Protein AF-A0A917PDH3-F1 (afdb_monomer_lite)

pLDDT: mean 89.94, std 10.18, range [39.38, 97.94]

Sequence (158 aa):
MRSSTDRVAELFGTDEVRSLLATNLAGYESYAFSELARAARDRLANTPAHNVGILARELRRAGLAIHHARDTCQHAGGDAAQLVTFTRTGCDWWASTVDHDGPGLVQAHLIDPCEQLLHVGNTDERDDGYAALRGLATRLGSHSGFTSRWTLHIDDGA

Structure (mmCIF, N/CA/C/O backbone):
data_AF-A0A917PDH3-F1
#
_entry.id   AF-A0A917PDH3-F1
#
loop_
_atom_site.group_PDB
_atom_site.id
_atom_site.type_symbol
_atom_site.label_atom_id
_atom_site.label_alt_id
_atom_site.label_comp_id
_atom_site.label_asym_id
_atom_site.label_entity_id
_atom_site.label_seq_id
_atom_site.pdbx_PDB_ins_code
_atom_site.Cartn_x
_atom_site.Cartn_y
_atom_site.Cartn_z
_atom_site.occupancy
_atom_site.B_iso_or_equiv
_atom_site.auth_seq_id
_atom_site.auth_comp_id
_atom_site.auth_asym_id
_atom_site.auth_atom_id
_atom_site.pdbx_PDB_model_num
ATOM 1 N N . MET A 1 1 ? -19.574 -9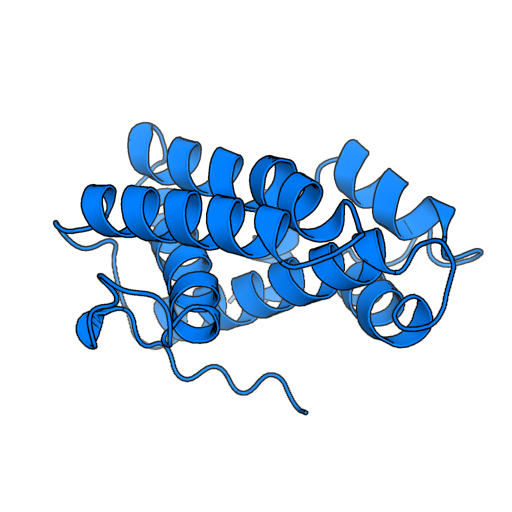.203 -6.782 1.00 41.16 1 MET A N 1
ATOM 2 C CA . MET A 1 1 ? -18.383 -8.715 -6.057 1.00 41.16 1 MET A CA 1
ATOM 3 C C . MET A 1 1 ? -17.351 -8.316 -7.094 1.00 41.16 1 MET A C 1
ATOM 5 O O . MET A 1 1 ? -17.027 -9.155 -7.923 1.00 41.16 1 MET A O 1
ATOM 9 N N . ARG A 1 2 ? -16.910 -7.050 -7.122 1.00 47.34 2 ARG A N 1
ATOM 10 C CA . ARG A 1 2 ? -15.719 -6.665 -7.902 1.00 47.34 2 ARG A CA 1
ATOM 11 C C . ARG A 1 2 ? -14.513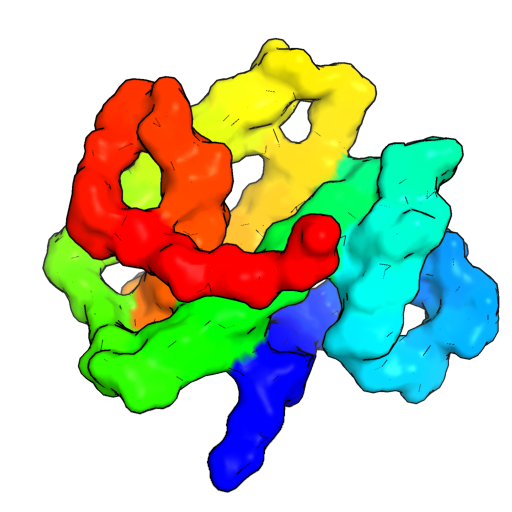 -7.372 -7.291 1.00 47.34 2 ARG A C 1
ATOM 13 O O . ARG A 1 2 ? -14.467 -7.505 -6.065 1.00 47.34 2 ARG A O 1
ATOM 20 N N . SER A 1 3 ? -13.598 -7.868 -8.117 1.00 57.88 3 SER A N 1
ATOM 21 C CA . SER A 1 3 ? -12.405 -8.536 -7.606 1.00 57.88 3 SER A CA 1
ATOM 22 C C . SER A 1 3 ? -11.586 -7.527 -6.793 1.00 57.88 3 SER A C 1
ATOM 24 O O . SER A 1 3 ? -11.505 -6.357 -7.159 1.00 57.88 3 SER A O 1
ATOM 26 N N . SER A 1 4 ? -10.970 -7.934 -5.683 1.00 57.38 4 SER A N 1
ATOM 27 C CA . SER A 1 4 ? -10.069 -7.066 -4.894 1.00 57.38 4 SER A CA 1
ATOM 28 C C . SER A 1 4 ? -8.916 -6.494 -5.718 1.00 57.38 4 SER A C 1
ATOM 30 O O . SER A 1 4 ? -8.436 -5.384 -5.502 1.00 57.38 4 SER A O 1
ATOM 32 N N . THR A 1 5 ? -8.541 -7.270 -6.720 1.00 60.16 5 THR A N 1
ATOM 33 C CA . THR A 1 5 ? -7.655 -6.979 -7.830 1.00 60.16 5 THR A CA 1
ATOM 34 C C . THR A 1 5 ? -8.045 -5.713 -8.603 1.00 60.16 5 THR A C 1
ATOM 36 O O . THR A 1 5 ? -7.177 -4.911 -8.946 1.00 60.16 5 THR A O 1
ATOM 39 N N . ASP A 1 6 ? -9.346 -5.499 -8.807 1.00 72.31 6 ASP A N 1
ATOM 40 C CA . ASP A 1 6 ? -9.881 -4.308 -9.469 1.00 72.31 6 ASP A CA 1
ATOM 41 C C . ASP A 1 6 ? -9.808 -3.104 -8.527 1.00 72.31 6 ASP A C 1
ATOM 43 O O . ASP A 1 6 ? -9.501 -1.996 -8.956 1.00 72.31 6 ASP A O 1
ATOM 47 N N . ARG A 1 7 ? -10.013 -3.319 -7.220 1.00 85.81 7 ARG A N 1
ATOM 48 C CA . ARG A 1 7 ? -10.028 -2.220 -6.249 1.00 85.81 7 ARG A CA 1
ATOM 49 C C . ARG A 1 7 ? -8.651 -1.603 -6.013 1.00 85.81 7 ARG A C 1
ATOM 51 O O . ARG A 1 7 ? -8.550 -0.388 -5.905 1.00 85.81 7 ARG A O 1
ATOM 58 N N . VAL A 1 8 ? -7.581 -2.399 -5.988 1.00 87.19 8 VAL A N 1
ATOM 59 C CA . VAL A 1 8 ? -6.212 -1.842 -5.945 1.00 87.19 8 VAL A CA 1
ATOM 60 C C . VAL A 1 8 ? -5.923 -1.015 -7.185 1.00 87.19 8 VAL A C 1
ATOM 62 O O . VAL A 1 8 ? -5.300 0.033 -7.080 1.00 87.19 8 VAL A O 1
ATOM 65 N N . ALA A 1 9 ? -6.372 -1.471 -8.354 1.00 88.25 9 ALA A N 1
ATOM 66 C CA . ALA A 1 9 ? -6.194 -0.725 -9.590 1.00 88.25 9 ALA A CA 1
ATOM 67 C C . ALA A 1 9 ? -6.948 0.613 -9.548 1.00 88.25 9 ALA A C 1
ATOM 69 O O . ALA A 1 9 ? -6.399 1.627 -9.962 1.00 88.25 9 ALA A O 1
ATOM 70 N N . GLU A 1 10 ? -8.169 0.628 -9.006 1.00 90.25 10 GLU A N 1
ATOM 71 C CA . GLU A 1 10 ? -8.954 1.854 -8.811 1.00 90.25 10 GLU A CA 1
ATOM 72 C C . GLU A 1 10 ? -8.256 2.853 -7.868 1.00 90.25 10 GLU A C 1
ATOM 74 O O . GLU A 1 10 ? -8.292 4.051 -8.128 1.00 90.25 10 GLU A O 1
ATOM 79 N N . LEU A 1 11 ? -7.628 2.377 -6.786 1.00 90.94 11 LEU A N 1
ATOM 80 C CA . LEU A 1 11 ? -7.049 3.242 -5.747 1.00 90.94 11 LEU A CA 1
ATOM 81 C C . LEU A 1 11 ? -5.590 3.641 -6.004 1.00 90.94 11 LEU A C 1
ATOM 83 O O . LEU A 1 11 ? -5.184 4.747 -5.657 1.00 90.94 11 LEU A O 1
ATOM 87 N N . PHE A 1 12 ? -4.798 2.747 -6.592 1.00 93.06 12 PHE A N 1
ATOM 88 C CA . PHE A 1 12 ? -3.344 2.895 -6.719 1.00 93.06 12 PHE A CA 1
ATOM 89 C C . PHE A 1 12 ? -2.845 2.746 -8.162 1.00 93.06 12 PHE A C 1
ATOM 91 O O . PHE A 1 12 ? -1.673 2.987 -8.439 1.00 93.06 12 PHE A O 1
ATOM 98 N N . GLY A 1 13 ? -3.705 2.345 -9.100 1.00 87.75 13 GLY A N 1
ATOM 99 C CA . GLY A 1 13 ? -3.351 2.118 -10.501 1.00 87.75 13 GLY A CA 1
ATOM 100 C C . GLY A 1 13 ? -3.330 3.381 -11.354 1.00 87.75 13 GLY A C 1
ATOM 101 O O . GLY A 1 13 ? -3.857 3.361 -12.466 1.00 87.75 13 GLY A O 1
ATOM 102 N N . THR A 1 14 ? -2.729 4.462 -10.849 1.00 91.81 14 THR A N 1
ATOM 103 C CA . THR A 1 14 ? -2.542 5.708 -11.606 1.00 91.81 14 THR A CA 1
ATOM 104 C C . THR A 1 14 ? -1.693 5.467 -12.856 1.00 91.81 14 THR A C 1
ATOM 106 O O . THR A 1 14 ? -0.908 4.516 -12.908 1.00 91.81 14 THR A O 1
ATOM 109 N N . ASP A 1 15 ? -1.808 6.338 -13.863 1.00 91.88 15 ASP A N 1
ATOM 110 C CA . ASP A 1 15 ? -0.991 6.242 -15.084 1.00 91.88 15 ASP A CA 1
ATOM 111 C C . ASP A 1 15 ? 0.510 6.231 -14.770 1.00 91.88 15 ASP A C 1
ATOM 113 O O . ASP A 1 15 ? 1.275 5.504 -15.401 1.00 91.88 15 ASP A O 1
ATOM 117 N N . GLU A 1 16 ? 0.921 6.972 -13.741 1.00 93.25 16 GLU A N 1
ATOM 118 C CA . GLU A 1 16 ? 2.290 6.980 -13.231 1.00 93.25 16 GLU A CA 1
ATOM 119 C C . GLU A 1 16 ? 2.711 5.603 -12.702 1.00 93.25 16 GLU A C 1
ATOM 121 O O . GLU A 1 16 ? 3.706 5.050 -13.170 1.00 93.25 16 GLU A O 1
ATOM 126 N N . VAL A 1 17 ? 1.940 5.005 -11.786 1.00 93.44 17 VAL A N 1
ATOM 127 C CA . VAL A 1 17 ? 2.264 3.683 -11.223 1.00 93.44 17 VAL A CA 1
ATOM 128 C C . VAL A 1 17 ? 2.225 2.616 -12.315 1.00 93.44 17 VAL A C 1
ATOM 130 O O . VAL A 1 17 ? 3.102 1.757 -12.379 1.00 93.44 17 VAL A O 1
ATOM 133 N N . ARG A 1 18 ? 1.253 2.679 -13.231 1.00 92.81 18 ARG A N 1
ATOM 134 C CA . ARG A 1 18 ? 1.182 1.764 -14.378 1.00 92.81 18 ARG A CA 1
ATOM 135 C C . ARG A 1 18 ? 2.408 1.884 -15.270 1.00 92.81 18 ARG A C 1
ATOM 137 O O . ARG A 1 18 ? 2.991 0.861 -15.620 1.00 92.81 18 ARG A O 1
ATOM 144 N N . SER A 1 19 ? 2.810 3.106 -15.601 1.00 91.94 19 SER A N 1
ATOM 145 C CA . SER A 1 19 ? 4.004 3.371 -16.400 1.00 91.94 19 SER A CA 1
ATOM 146 C C . SER A 1 19 ? 5.266 2.859 -15.702 1.00 91.94 19 SER A C 1
ATOM 148 O O . SER A 1 19 ? 6.080 2.175 -16.324 1.00 91.94 19 SER A O 1
ATOM 150 N N . LEU A 1 20 ? 5.392 3.090 -14.392 1.00 92.50 20 LEU A N 1
ATOM 151 C CA . LEU A 1 20 ? 6.517 2.622 -13.582 1.00 92.50 20 LEU A CA 1
ATOM 152 C C . LEU A 1 20 ? 6.650 1.090 -13.614 1.00 92.50 20 LEU A C 1
ATOM 154 O O . LEU A 1 20 ? 7.745 0.562 -13.830 1.00 92.50 20 LEU A O 1
ATOM 158 N N . LEU A 1 21 ? 5.533 0.372 -13.448 1.00 92.12 21 LEU A N 1
ATOM 159 C CA . LEU A 1 21 ? 5.509 -1.089 -13.511 1.00 92.12 21 LEU A CA 1
ATOM 160 C C . LEU A 1 21 ? 5.780 -1.612 -14.937 1.00 92.12 21 LEU A C 1
ATOM 162 O O . LEU A 1 21 ? 6.539 -2.567 -15.103 1.00 92.12 21 LEU A O 1
ATOM 166 N N . ALA A 1 22 ? 5.187 -0.996 -15.965 1.00 90.94 22 ALA A N 1
ATOM 167 C CA . ALA A 1 22 ? 5.273 -1.455 -17.355 1.00 90.94 22 ALA A CA 1
ATOM 168 C C . ALA A 1 22 ? 6.621 -1.159 -18.024 1.00 90.94 22 ALA A C 1
ATOM 170 O O . ALA A 1 22 ? 7.094 -1.976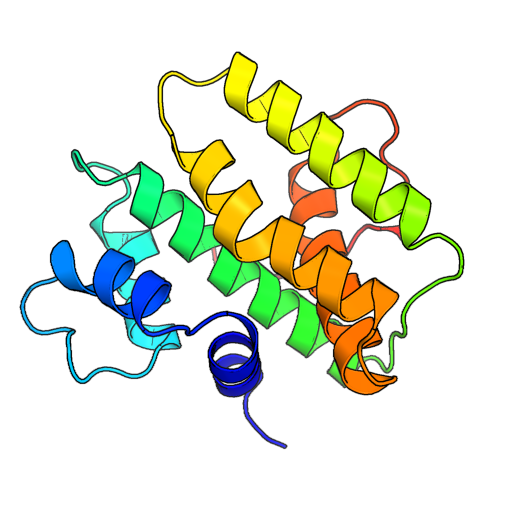 -18.810 1.00 90.94 22 ALA A O 1
ATOM 171 N N . THR A 1 23 ? 7.286 -0.053 -17.674 1.00 91.38 23 THR A N 1
ATOM 172 C CA . THR A 1 23 ? 8.592 0.341 -18.248 1.00 91.38 23 THR A CA 1
ATOM 173 C C . THR A 1 23 ? 9.644 -0.765 -18.113 1.00 91.38 23 THR A C 1
ATOM 175 O O . THR A 1 23 ? 10.514 -0.915 -18.967 1.00 91.38 23 THR A O 1
ATOM 178 N N . ASN A 1 24 ? 9.543 -1.577 -17.059 1.00 85.00 24 ASN A N 1
ATOM 179 C CA . ASN A 1 24 ? 10.478 -2.661 -16.764 1.00 85.00 24 ASN A CA 1
ATOM 180 C C . ASN A 1 24 ? 9.969 -4.044 -17.217 1.00 85.00 24 ASN A C 1
ATOM 182 O O . ASN A 1 24 ? 10.602 -5.063 -16.939 1.00 85.00 24 ASN A O 1
ATOM 186 N N . LEU A 1 25 ? 8.826 -4.097 -17.907 1.00 89.81 25 LEU A N 1
ATOM 187 C CA . LEU A 1 25 ? 8.132 -5.316 -18.318 1.00 89.81 25 LEU A CA 1
ATOM 188 C C . LEU A 1 25 ? 7.616 -5.196 -19.756 1.00 89.81 25 LEU A C 1
ATOM 190 O O . LEU A 1 25 ? 6.416 -5.055 -19.991 1.00 89.81 25 LEU A O 1
ATOM 194 N N . ALA A 1 26 ? 8.524 -5.310 -20.724 1.00 84.81 26 ALA A N 1
ATOM 195 C CA . ALA A 1 26 ? 8.158 -5.290 -22.137 1.00 84.81 26 ALA A CA 1
ATOM 196 C C . ALA A 1 26 ? 7.057 -6.323 -22.454 1.00 84.81 26 ALA A C 1
ATOM 198 O O . ALA A 1 26 ? 7.179 -7.505 -22.106 1.00 84.81 26 ALA A O 1
ATOM 199 N N . GLY A 1 27 ? 5.991 -5.874 -23.119 1.00 86.69 27 GLY A N 1
ATOM 200 C CA . GLY A 1 27 ? 4.846 -6.699 -23.508 1.00 86.69 27 GLY A CA 1
ATOM 201 C C . GLY A 1 27 ? 3.729 -6.798 -22.463 1.00 86.69 27 GLY A C 1
ATOM 202 O O . GLY A 1 27 ? 2.767 -7.529 -22.693 1.00 86.69 27 GLY A O 1
ATOM 203 N N . TYR A 1 28 ? 3.836 -6.102 -21.325 1.00 87.12 28 TYR A N 1
ATOM 204 C CA . TYR A 1 28 ? 2.809 -6.078 -20.271 1.00 87.12 28 TYR A CA 1
ATOM 205 C C . TYR A 1 28 ? 1.952 -4.804 -20.270 1.00 87.12 28 TYR A C 1
ATOM 207 O O . TYR A 1 28 ? 1.086 -4.639 -19.411 1.00 87.12 28 TYR A O 1
ATOM 215 N N . GLU A 1 29 ? 2.143 -3.906 -21.233 1.00 85.38 29 GLU A N 1
ATOM 216 C CA . GLU A 1 29 ? 1.567 -2.558 -21.248 1.00 85.38 29 GLU A CA 1
ATOM 217 C C . GLU A 1 29 ? 0.029 -2.579 -21.284 1.00 85.38 29 GLU A C 1
ATOM 219 O O . GLU A 1 29 ? -0.629 -1.722 -20.694 1.00 85.38 29 GLU A O 1
ATOM 224 N N . SER A 1 30 ? -0.559 -3.590 -21.930 1.00 85.56 30 SER A N 1
ATOM 225 C CA . SER A 1 30 ? -2.012 -3.766 -22.041 1.00 85.56 30 SER A CA 1
ATOM 226 C C . SER A 1 30 ? -2.623 -4.662 -20.960 1.00 85.56 30 SER A C 1
ATOM 228 O O . SER A 1 30 ? -3.829 -4.910 -20.986 1.00 85.56 30 SER A O 1
ATOM 230 N N . TYR A 1 31 ? -1.820 -5.203 -20.040 1.00 87.00 31 TYR A N 1
ATOM 231 C CA . TYR A 1 31 ? -2.307 -6.151 -19.040 1.00 87.00 31 TYR A CA 1
ATOM 232 C C . TYR A 1 31 ? -3.082 -5.434 -17.928 1.00 87.00 31 TYR A C 1
ATOM 234 O O . TYR A 1 31 ? -2.896 -4.243 -17.653 1.00 87.00 31 TYR A O 1
ATOM 242 N N . ALA A 1 32 ? -3.968 -6.183 -17.265 1.00 89.06 32 ALA A N 1
ATOM 243 C CA . ALA A 1 32 ? -4.639 -5.713 -16.060 1.00 89.06 32 ALA A CA 1
ATOM 244 C C . ALA A 1 32 ? -3.604 -5.335 -14.989 1.00 89.06 32 ALA A C 1
ATOM 246 O O . ALA A 1 32 ? -2.558 -5.977 -14.871 1.00 89.06 32 ALA A O 1
ATO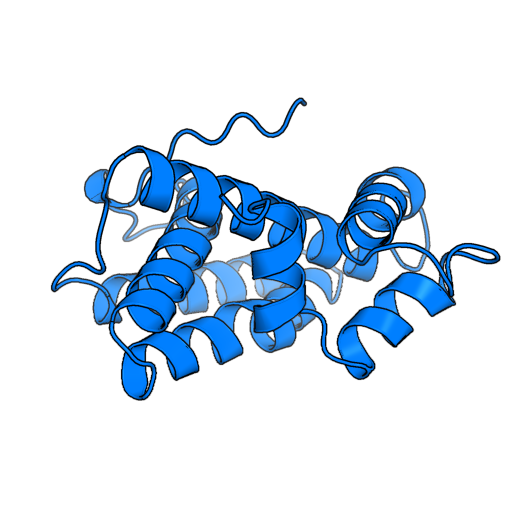M 247 N N . PHE A 1 33 ? -3.915 -4.316 -14.183 1.00 89.56 33 PHE A N 1
ATOM 248 C CA . PHE A 1 33 ? -2.993 -3.770 -13.181 1.00 89.56 33 PHE A CA 1
ATOM 249 C C . PHE A 1 33 ? -2.411 -4.838 -12.250 1.00 89.56 33 PHE A C 1
ATOM 251 O O . PHE A 1 33 ? -1.238 -4.807 -11.900 1.00 89.56 33 PHE A O 1
ATOM 258 N N . SER A 1 34 ? -3.218 -5.818 -11.872 1.00 85.94 34 SER A N 1
ATOM 259 C CA . SER A 1 34 ? -2.787 -6.913 -11.017 1.00 85.94 34 SER A CA 1
ATOM 260 C C . SER A 1 34 ? -1.827 -7.887 -11.659 1.00 85.94 34 SER A C 1
ATOM 262 O O . SER A 1 34 ? -0.917 -8.362 -10.991 1.00 85.94 34 SER A O 1
ATOM 264 N N . GLU A 1 35 ? -2.026 -8.192 -12.938 1.00 88.81 35 GLU A N 1
ATOM 265 C CA . GLU A 1 35 ? -1.115 -9.039 -13.695 1.00 88.81 35 GLU A CA 1
ATOM 266 C C . GLU A 1 35 ? 0.207 -8.315 -13.903 1.00 88.81 35 GLU A C 1
ATOM 268 O O . GLU A 1 35 ? 1.268 -8.921 -13.779 1.00 88.81 35 GLU A O 1
ATOM 273 N N . LEU A 1 36 ? 0.138 -7.001 -14.116 1.00 91.12 36 LEU A N 1
ATOM 274 C CA . LEU A 1 36 ? 1.299 -6.132 -14.175 1.00 91.12 36 LEU A CA 1
ATOM 275 C C . LEU A 1 36 ? 2.048 -6.095 -12.827 1.00 91.12 36 LEU A C 1
ATOM 277 O O . LEU A 1 36 ? 3.250 -6.339 -12.794 1.00 91.12 36 LEU A O 1
ATOM 281 N N . ALA A 1 37 ? 1.352 -5.891 -11.704 1.00 91.62 37 ALA A N 1
ATOM 282 C CA . ALA A 1 37 ? 1.946 -5.899 -10.364 1.00 91.62 37 ALA A CA 1
ATOM 283 C C . ALA A 1 37 ? 2.505 -7.282 -9.978 1.00 91.62 37 ALA A C 1
ATOM 285 O O . ALA A 1 37 ? 3.582 -7.391 -9.392 1.00 91.62 37 ALA A O 1
ATOM 286 N N . ARG A 1 38 ? 1.816 -8.366 -10.346 1.00 90.88 38 ARG A N 1
ATOM 287 C CA . ARG A 1 38 ? 2.296 -9.739 -10.146 1.00 90.88 38 ARG A CA 1
ATOM 288 C C . ARG A 1 38 ? 3.574 -9.988 -10.945 1.00 90.88 38 ARG A C 1
ATOM 290 O O . ARG A 1 38 ? 4.571 -10.416 -10.372 1.00 90.88 38 ARG A O 1
ATOM 297 N N . ALA A 1 39 ? 3.569 -9.666 -12.237 1.00 92.25 39 ALA A N 1
ATOM 298 C CA . ALA A 1 39 ? 4.744 -9.802 -13.087 1.00 92.25 39 ALA A CA 1
ATOM 299 C C . ALA A 1 39 ? 5.914 -8.945 -12.583 1.00 92.25 39 ALA A C 1
ATOM 301 O O . ALA A 1 39 ? 7.042 -9.429 -12.564 1.00 92.25 39 ALA A O 1
ATOM 302 N N . ALA A 1 40 ? 5.657 -7.719 -12.119 1.00 93.50 40 ALA A N 1
ATOM 303 C CA . ALA A 1 40 ? 6.689 -6.825 -11.600 1.00 93.50 40 ALA A CA 1
ATOM 304 C C . ALA A 1 40 ? 7.309 -7.364 -10.307 1.00 93.50 40 ALA A C 1
ATOM 306 O O . ALA A 1 40 ? 8.532 -7.419 -10.198 1.00 93.50 40 ALA A O 1
ATOM 307 N N . ARG A 1 41 ? 6.488 -7.843 -9.361 1.00 92.44 41 ARG A N 1
ATOM 308 C CA . ARG A 1 41 ? 6.971 -8.530 -8.151 1.00 92.44 41 ARG A CA 1
ATOM 309 C C . ARG A 1 41 ? 7.891 -9.692 -8.518 1.00 92.44 41 ARG A C 1
ATOM 311 O O . ARG A 1 41 ? 8.994 -9.788 -7.988 1.00 92.44 41 ARG A O 1
ATOM 318 N N . ASP A 1 42 ? 7.419 -10.577 -9.392 1.00 92.25 42 ASP A N 1
ATOM 319 C CA . ASP A 1 42 ? 8.077 -11.860 -9.638 1.00 92.25 42 ASP A CA 1
ATOM 320 C C . ASP A 1 42 ? 9.335 -11.703 -10.512 1.00 92.25 42 ASP A C 1
ATOM 322 O O . ASP A 1 42 ? 10.307 -12.436 -10.343 1.00 92.25 42 ASP A O 1
ATOM 326 N N . ARG A 1 43 ? 9.340 -10.742 -11.446 1.00 93.50 43 ARG A N 1
ATOM 327 C CA . ARG A 1 43 ? 10.414 -10.593 -12.442 1.00 93.50 43 ARG A CA 1
ATOM 328 C C . ARG A 1 43 ? 11.452 -9.541 -12.095 1.00 93.50 43 ARG A C 1
ATOM 330 O O . ARG A 1 43 ? 12.573 -9.655 -12.578 1.00 93.50 43 ARG A O 1
ATOM 337 N N . LEU A 1 44 ? 11.117 -8.538 -11.282 1.00 93.38 44 LEU A N 1
ATOM 338 C CA . LEU A 1 44 ? 12.041 -7.434 -11.004 1.00 93.38 44 LEU A CA 1
ATOM 339 C C . LEU A 1 44 ? 12.898 -7.652 -9.756 1.00 93.38 44 LEU A C 1
ATOM 341 O O . LEU A 1 44 ? 13.882 -6.937 -9.590 1.00 93.38 44 LEU A O 1
ATOM 345 N N . ALA A 1 45 ? 12.588 -8.653 -8.924 1.00 85.56 45 ALA A N 1
ATOM 346 C CA . ALA A 1 45 ? 13.237 -8.888 -7.629 1.00 85.56 45 ALA A CA 1
ATOM 347 C C . ALA A 1 45 ? 14.778 -8.947 -7.678 1.00 85.56 45 ALA A C 1
ATOM 349 O O . ALA A 1 45 ? 15.426 -8.509 -6.735 1.00 85.56 45 ALA A O 1
ATOM 350 N N . ASN A 1 46 ? 15.355 -9.436 -8.781 1.00 87.50 46 ASN A N 1
ATOM 351 C CA . ASN A 1 46 ? 16.805 -9.573 -8.975 1.00 87.50 46 ASN A CA 1
ATOM 352 C C . ASN A 1 46 ? 17.324 -8.722 -10.147 1.00 87.50 46 ASN A C 1
ATOM 354 O O . ASN A 1 46 ? 18.235 -9.126 -10.867 1.00 87.50 46 ASN A O 1
ATOM 358 N N . THR A 1 47 ? 16.703 -7.567 -10.387 1.00 91.56 47 THR A N 1
ATOM 359 C CA . THR A 1 47 ? 17.031 -6.667 -11.504 1.00 91.56 47 THR A CA 1
ATOM 360 C C . THR A 1 47 ? 17.433 -5.279 -10.994 1.00 91.56 47 THR A C 1
ATOM 362 O O . THR A 1 47 ? 17.167 -4.952 -9.834 1.00 91.56 47 THR A O 1
ATOM 365 N N . PRO A 1 48 ? 18.002 -4.406 -11.846 1.00 90.94 48 PRO A N 1
ATOM 366 C CA . PRO A 1 48 ? 18.213 -3.003 -11.484 1.00 90.94 48 PRO A CA 1
ATOM 367 C C . PRO A 1 48 ? 16.931 -2.281 -11.030 1.00 90.94 48 PRO A C 1
ATOM 369 O O . PRO A 1 48 ? 17.010 -1.369 -10.218 1.00 90.94 48 PRO A O 1
ATOM 372 N N . ALA A 1 49 ? 15.753 -2.732 -11.478 1.00 92.81 49 ALA A N 1
ATOM 373 C CA . ALA A 1 49 ? 14.446 -2.187 -11.108 1.00 92.81 49 ALA A CA 1
ATOM 374 C C . ALA A 1 49 ? 13.786 -2.909 -9.913 1.00 92.81 49 ALA A C 1
ATOM 376 O O . ALA A 1 49 ? 12.561 -2.911 -9.771 1.00 92.81 49 ALA A O 1
ATOM 377 N N . HIS A 1 50 ? 14.563 -3.564 -9.045 1.00 94.00 50 HIS A N 1
ATOM 378 C CA . HIS A 1 50 ? 14.022 -4.294 -7.891 1.00 94.00 50 HIS A CA 1
ATOM 379 C C . HIS A 1 50 ? 13.210 -3.414 -6.924 1.00 94.00 50 HIS A C 1
ATOM 381 O O . HIS A 1 50 ? 12.271 -3.906 -6.302 1.00 94.00 50 HIS A O 1
ATOM 387 N N . ASN A 1 51 ? 13.499 -2.113 -6.841 1.00 94.88 51 ASN A N 1
ATOM 388 C CA . ASN A 1 51 ? 12.684 -1.127 -6.126 1.00 94.88 51 ASN A CA 1
ATOM 389 C C . ASN A 1 51 ? 11.227 -1.095 -6.633 1.00 94.88 51 ASN A C 1
ATOM 391 O O . ASN A 1 51 ? 10.292 -1.057 -5.832 1.00 94.88 51 ASN A O 1
ATOM 395 N N . VAL A 1 52 ? 11.017 -1.198 -7.947 1.00 95.38 52 VAL A N 1
ATOM 396 C CA . VAL A 1 52 ? 9.685 -1.303 -8.562 1.00 95.38 52 VAL A CA 1
ATOM 397 C C . VAL A 1 52 ? 9.034 -2.648 -8.228 1.00 95.38 52 VAL A C 1
ATOM 399 O O . VAL A 1 52 ? 7.842 -2.701 -7.928 1.00 95.38 52 VAL A O 1
ATOM 402 N N . GLY A 1 53 ? 9.810 -3.736 -8.200 1.00 95.00 53 GLY A N 1
ATOM 403 C CA . GLY A 1 53 ? 9.331 -5.048 -7.745 1.00 95.00 53 GLY A CA 1
ATOM 404 C C . GLY A 1 53 ? 8.871 -5.047 -6.281 1.00 95.00 53 GLY A C 1
ATOM 405 O O . GLY A 1 53 ? 7.875 -5.685 -5.937 1.00 95.00 53 GLY A O 1
ATOM 406 N N . ILE A 1 54 ? 9.553 -4.282 -5.425 1.00 95.12 54 ILE A N 1
ATOM 407 C CA . ILE A 1 54 ? 9.161 -4.049 -4.032 1.00 95.12 54 ILE A CA 1
ATOM 408 C C . ILE A 1 54 ? 7.822 -3.310 -3.961 1.00 95.12 54 ILE A C 1
ATOM 410 O O . ILE A 1 54 ? 6.918 -3.789 -3.278 1.00 95.12 54 ILE A O 1
ATOM 414 N N . LEU A 1 55 ? 7.663 -2.200 -4.692 1.00 95.94 55 LEU A N 1
ATOM 415 C CA . LEU A 1 55 ? 6.382 -1.491 -4.767 1.00 95.94 55 LEU A CA 1
ATOM 416 C C . LEU A 1 55 ? 5.263 -2.434 -5.235 1.00 95.94 55 LEU A C 1
ATOM 418 O O . LEU A 1 55 ? 4.208 -2.513 -4.609 1.00 95.94 55 LEU A O 1
ATOM 422 N N . ALA A 1 56 ? 5.511 -3.203 -6.294 1.00 94.56 56 ALA A N 1
ATOM 423 C CA . ALA A 1 56 ? 4.545 -4.140 -6.851 1.00 94.56 56 ALA A CA 1
ATOM 424 C C . ALA A 1 56 ? 4.107 -5.218 -5.843 1.00 94.56 56 ALA A C 1
ATOM 426 O O . ALA A 1 56 ? 2.926 -5.570 -5.768 1.00 94.56 56 ALA A O 1
ATOM 427 N N . ARG A 1 57 ? 5.044 -5.712 -5.022 1.00 93.44 57 ARG A N 1
ATOM 428 C CA . ARG A 1 57 ? 4.745 -6.626 -3.913 1.00 93.44 57 ARG A CA 1
ATOM 429 C C . ARG A 1 57 ? 3.809 -5.978 -2.896 1.00 93.44 57 ARG A C 1
ATOM 431 O O . ARG A 1 57 ? 2.823 -6.606 -2.514 1.00 93.44 57 ARG A O 1
ATOM 438 N N . GLU A 1 58 ? 4.100 -4.753 -2.462 1.00 94.75 58 GLU A N 1
ATOM 439 C CA . GLU A 1 58 ? 3.281 -4.073 -1.454 1.00 94.75 58 GLU A CA 1
ATOM 440 C C . GLU A 1 58 ? 1.893 -3.695 -1.999 1.00 94.75 58 GLU A C 1
ATOM 442 O O . GLU A 1 58 ? 0.904 -3.890 -1.300 1.00 94.75 58 GLU A O 1
ATOM 447 N N . LEU A 1 59 ? 1.776 -3.285 -3.268 1.00 94.81 59 LEU A N 1
ATOM 448 C CA . LEU A 1 59 ? 0.484 -3.059 -3.937 1.00 94.81 59 LEU A CA 1
ATOM 449 C C . LEU A 1 59 ? -0.367 -4.335 -3.996 1.00 94.81 59 LEU A C 1
ATOM 451 O O . LEU A 1 59 ? -1.572 -4.312 -3.736 1.00 94.81 59 LEU A O 1
ATOM 455 N N . ARG A 1 60 ? 0.257 -5.481 -4.294 1.00 92.56 60 ARG A N 1
ATOM 456 C CA . ARG A 1 60 ? -0.437 -6.775 -4.278 1.00 92.56 60 ARG A CA 1
ATOM 457 C C . ARG A 1 60 ? -0.892 -7.143 -2.864 1.00 92.56 60 ARG A C 1
ATOM 459 O O . ARG A 1 60 ? -2.036 -7.561 -2.691 1.00 92.56 60 ARG A O 1
ATOM 466 N N . ARG A 1 61 ? -0.034 -6.962 -1.854 1.00 92.38 61 ARG A N 1
ATOM 467 C CA . ARG A 1 61 ? -0.391 -7.188 -0.443 1.00 92.38 61 ARG A CA 1
ATOM 468 C C . ARG A 1 61 ? -1.529 -6.272 0.002 1.00 92.38 61 ARG A C 1
ATOM 470 O O . ARG A 1 61 ? -2.445 -6.753 0.658 1.00 92.38 61 ARG A O 1
ATOM 477 N N . ALA A 1 62 ? -1.522 -5.005 -0.407 1.00 94.31 62 ALA A N 1
ATOM 478 C CA . ALA A 1 62 ? -2.611 -4.068 -0.145 1.00 94.31 62 ALA A CA 1
ATOM 479 C C . ALA A 1 62 ? -3.943 -4.578 -0.712 1.00 94.31 62 ALA A C 1
ATOM 481 O O . ALA A 1 62 ? -4.953 -4.557 -0.017 1.00 94.31 62 ALA A O 1
ATOM 482 N N . GLY A 1 63 ? -3.947 -5.136 -1.925 1.00 92.88 63 GLY A N 1
ATOM 483 C CA . GLY A 1 63 ? -5.158 -5.729 -2.501 1.00 92.88 63 GLY A CA 1
ATOM 484 C C . GLY A 1 63 ? -5.702 -6.920 -1.762 1.00 92.88 63 GLY A C 1
ATOM 485 O O . GLY A 1 63 ? -6.908 -7.016 -1.548 1.00 92.88 63 GLY A O 1
ATOM 486 N N . LEU A 1 64 ? -4.816 -7.814 -1.347 1.00 91.62 64 LEU A N 1
ATOM 487 C CA . LEU A 1 64 ? -5.212 -8.950 -0.532 1.00 91.62 64 LEU A CA 1
ATOM 488 C C . LEU A 1 64 ? -5.717 -8.490 0.851 1.00 91.62 64 LEU A C 1
ATOM 490 O O . LEU A 1 64 ? -6.691 -9.044 1.353 1.00 91.62 64 LEU A O 1
ATOM 494 N N . ALA A 1 65 ? -5.127 -7.437 1.427 1.00 93.38 65 ALA A N 1
ATOM 495 C CA . ALA A 1 65 ? -5.591 -6.838 2.677 1.00 93.38 65 ALA A CA 1
ATOM 496 C C . ALA A 1 65 ? -6.998 -6.241 2.543 1.00 93.38 65 ALA A C 1
ATOM 498 O O . ALA A 1 65 ? -7.873 -6.543 3.352 1.00 93.38 65 ALA A O 1
ATOM 499 N N . ILE A 1 66 ? -7.228 -5.448 1.492 1.00 94.19 66 ILE A N 1
ATOM 500 C CA . ILE A 1 66 ? -8.534 -4.866 1.158 1.00 94.19 66 ILE A CA 1
ATOM 501 C C . ILE A 1 66 ? -9.565 -5.972 0.933 1.00 94.19 66 ILE A C 1
ATOM 503 O O . ILE A 1 66 ? -10.680 -5.895 1.445 1.00 94.19 66 ILE A O 1
ATOM 507 N N . HIS A 1 67 ? -9.194 -7.027 0.200 1.00 91.56 67 HIS A N 1
ATOM 508 C CA . HIS A 1 67 ? -10.067 -8.176 -0.019 1.00 91.56 67 HIS A CA 1
ATOM 509 C C . HIS A 1 67 ? -10.529 -8.790 1.295 1.00 91.56 67 HIS A C 1
ATOM 511 O O . HIS A 1 67 ? -11.726 -8.924 1.525 1.00 91.56 67 HIS A O 1
ATOM 517 N N . HIS A 1 68 ? -9.564 -9.136 2.146 1.00 90.75 68 HIS A N 1
ATOM 518 C CA . HIS A 1 68 ? -9.816 -9.794 3.414 1.00 90.75 68 HIS A CA 1
ATOM 519 C C . HIS A 1 68 ? -10.643 -8.906 4.343 1.00 90.75 68 HIS A C 1
ATOM 521 O O . HIS A 1 68 ? -11.594 -9.383 4.958 1.00 90.75 68 HIS A O 1
ATOM 527 N N . ALA A 1 69 ? -10.325 -7.610 4.423 1.00 91.62 69 ALA A N 1
ATOM 528 C CA . ALA A 1 69 ? -11.085 -6.665 5.229 1.00 91.62 69 ALA A CA 1
ATOM 529 C C . ALA A 1 69 ? -12.545 -6.584 4.768 1.00 91.62 69 ALA A C 1
ATOM 531 O O . ALA A 1 69 ? -13.445 -6.689 5.593 1.00 91.62 69 ALA A O 1
ATOM 532 N N . ARG A 1 70 ? -12.795 -6.498 3.457 1.00 91.38 70 ARG A N 1
ATOM 533 C CA . ARG A 1 70 ? -14.157 -6.483 2.905 1.00 91.38 70 ARG A CA 1
ATOM 534 C C . ARG A 1 70 ? -14.904 -7.795 3.134 1.00 91.38 70 ARG A C 1
ATOM 536 O O . ARG A 1 70 ? -16.067 -7.760 3.516 1.00 91.38 70 ARG A O 1
ATOM 543 N N . ASP A 1 71 ? -14.245 -8.933 2.922 1.00 91.19 71 ASP A N 1
ATOM 544 C CA . ASP A 1 71 ? -14.828 -10.269 3.119 1.00 91.19 71 ASP A CA 1
ATOM 545 C C . ASP A 1 71 ? -15.225 -10.518 4.583 1.00 91.19 71 ASP A C 1
ATOM 547 O O . ASP A 1 71 ? -16.217 -11.180 4.875 1.00 91.19 71 ASP A O 1
ATOM 551 N N . THR A 1 72 ? -14.486 -9.913 5.514 1.00 90.56 72 THR A N 1
ATOM 552 C CA . THR A 1 72 ? -14.717 -10.035 6.960 1.00 90.56 72 THR A CA 1
ATOM 553 C C . THR A 1 72 ? -15.386 -8.806 7.587 1.00 90.56 72 THR A C 1
ATOM 555 O O . THR A 1 72 ? -15.432 -8.705 8.813 1.00 90.56 72 THR A O 1
ATOM 558 N N . CYS A 1 73 ? -15.916 -7.881 6.775 1.00 91.50 73 CYS A N 1
ATOM 559 C CA . CYS A 1 73 ? -16.572 -6.640 7.214 1.00 91.50 73 CYS A CA 1
ATOM 560 C C . CYS A 1 73 ? -15.748 -5.830 8.238 1.00 91.50 73 CYS A C 1
ATOM 562 O O . CYS A 1 73 ? -16.271 -5.339 9.240 1.00 91.50 73 CYS A O 1
ATOM 564 N N . GLN A 1 74 ? -14.438 -5.726 8.022 1.00 91.56 74 GLN A N 1
ATOM 565 C CA . GLN A 1 74 ? -13.548 -4.903 8.835 1.00 91.56 74 GLN A CA 1
ATOM 566 C C . GLN A 1 74 ? -13.550 -3.464 8.320 1.00 91.56 74 GLN A C 1
ATOM 568 O O . GLN A 1 74 ? -13.383 -3.222 7.127 1.00 91.56 74 GLN A O 1
ATOM 573 N N . HIS A 1 75 ? -13.674 -2.523 9.251 1.00 93.62 75 HIS A N 1
ATOM 574 C CA . HIS A 1 75 ? -13.764 -1.093 8.974 1.00 93.62 75 HIS A CA 1
ATOM 575 C C . HIS A 1 75 ? -12.583 -0.331 9.578 1.00 93.62 75 HIS A C 1
ATOM 577 O O . HIS A 1 75 ? -11.886 -0.835 10.467 1.00 93.62 75 HIS A O 1
ATOM 583 N N . ALA A 1 76 ? -12.377 0.901 9.120 1.00 93.31 76 ALA A N 1
ATOM 584 C CA . ALA A 1 76 ? -11.376 1.805 9.652 1.00 93.31 76 ALA A CA 1
ATOM 585 C C . ALA A 1 76 ? -11.592 2.045 11.155 1.00 93.31 76 ALA A C 1
ATOM 587 O O . ALA A 1 76 ? -12.635 2.535 11.596 1.00 93.31 76 ALA A O 1
ATOM 588 N N . GLY A 1 77 ? -10.580 1.698 11.951 1.00 89.62 77 GLY A N 1
ATOM 589 C CA . GLY A 1 77 ? -10.596 1.875 13.399 1.00 89.62 77 GLY A CA 1
ATOM 590 C C . GLY A 1 77 ? -10.328 3.319 13.832 1.00 89.62 77 GLY A C 1
ATOM 591 O O . GLY A 1 77 ? -9.754 4.126 13.098 1.00 89.62 77 GLY A O 1
ATOM 592 N N . GLY A 1 78 ? -10.670 3.641 15.086 1.00 92.69 78 GLY A N 1
ATOM 593 C CA . GLY A 1 78 ? -10.324 4.928 15.716 1.00 92.69 78 GLY A CA 1
ATOM 594 C C . GLY A 1 78 ? -8.814 5.152 15.912 1.00 92.69 78 GLY A C 1
ATOM 595 O O . GLY A 1 78 ? -8.396 6.211 16.366 1.00 92.69 78 GLY A O 1
ATOM 596 N N . ASP A 1 79 ? -7.993 4.161 15.571 1.00 94.81 79 ASP A N 1
ATOM 597 C CA . ASP A 1 79 ? -6.535 4.172 15.620 1.00 94.81 79 ASP A CA 1
ATOM 598 C C . ASP A 1 79 ? -5.877 4.448 14.257 1.00 94.81 79 ASP A C 1
ATOM 600 O O . ASP A 1 79 ? -4.654 4.376 14.153 1.00 94.81 79 ASP A O 1
ATOM 604 N N . ALA A 1 80 ? -6.645 4.800 13.219 1.00 95.31 80 ALA A N 1
ATOM 605 C CA . ALA A 1 80 ? -6.122 5.071 11.876 1.00 95.31 80 ALA A CA 1
ATOM 606 C C . ALA A 1 80 ? -4.942 6.068 11.862 1.00 95.31 80 ALA A C 1
ATOM 608 O O . ALA A 1 80 ? -3.948 5.834 11.183 1.00 95.31 80 ALA A O 1
ATOM 609 N N . ALA A 1 81 ? -4.991 7.132 12.672 1.00 95.12 81 ALA A N 1
ATOM 610 C CA . ALA A 1 81 ? -3.891 8.098 12.783 1.00 95.12 81 ALA A CA 1
ATOM 611 C C . ALA A 1 81 ? -2.608 7.496 13.399 1.00 95.12 81 ALA A C 1
ATOM 613 O O . ALA A 1 81 ? -1.492 7.849 13.010 1.00 95.12 81 ALA A O 1
ATOM 614 N N . GLN A 1 82 ? -2.758 6.558 14.342 1.00 96.44 82 GLN A N 1
ATOM 615 C CA . GLN A 1 82 ? -1.631 5.832 14.937 1.00 96.44 82 GLN A CA 1
ATOM 616 C C . GLN A 1 82 ? -1.030 4.857 13.923 1.00 96.44 82 GLN A C 1
ATOM 618 O O . GLN A 1 82 ? 0.190 4.759 13.821 1.00 96.44 82 GLN A O 1
ATOM 623 N N . LEU A 1 83 ? -1.881 4.187 13.141 1.00 96.94 83 LEU A N 1
ATOM 624 C CA . LEU A 1 83 ? -1.463 3.290 12.070 1.00 96.94 83 LEU A CA 1
ATOM 625 C C . LEU A 1 83 ? -0.676 4.035 10.980 1.00 96.94 83 LEU A C 1
ATOM 627 O O . LEU A 1 83 ? 0.398 3.576 10.597 1.00 96.94 83 LEU A O 1
ATOM 631 N N . VAL A 1 84 ? -1.156 5.201 10.527 1.00 97.06 84 VAL A N 1
ATOM 632 C CA . VAL A 1 84 ? -0.431 6.058 9.568 1.00 97.06 84 VAL A CA 1
ATOM 633 C C . VAL A 1 84 ? 0.946 6.420 10.117 1.00 97.06 84 VAL A C 1
ATOM 635 O O . VAL A 1 84 ? 1.951 6.134 9.469 1.00 97.06 84 VAL A O 1
ATOM 638 N N . THR A 1 85 ? 1.006 6.954 11.342 1.00 96.69 85 THR A N 1
ATOM 639 C CA . THR A 1 85 ? 2.277 7.295 12.005 1.00 96.69 85 THR A CA 1
ATOM 640 C C . THR A 1 85 ? 3.225 6.097 12.049 1.00 96.69 85 THR A C 1
ATOM 642 O O . THR A 1 85 ? 4.376 6.210 11.639 1.00 96.69 85 THR A O 1
ATOM 645 N N . PHE A 1 86 ? 2.736 4.929 12.478 1.00 96.50 86 PHE A N 1
ATOM 646 C CA . PHE A 1 86 ? 3.539 3.711 12.540 1.00 96.50 86 PHE A CA 1
ATOM 647 C C . PHE A 1 86 ? 4.075 3.298 11.164 1.00 96.50 86 PHE A C 1
ATOM 649 O O . PHE A 1 86 ? 5.263 3.015 11.032 1.00 96.50 86 PHE A O 1
ATOM 656 N N . THR A 1 87 ? 3.226 3.276 10.132 1.00 96.88 87 THR A N 1
ATOM 657 C CA . THR A 1 87 ? 3.654 2.889 8.779 1.00 96.88 87 THR A CA 1
ATOM 658 C C . THR A 1 87 ? 4.647 3.876 8.171 1.00 96.88 87 THR A C 1
ATOM 660 O O . THR A 1 87 ? 5.599 3.422 7.542 1.00 96.88 87 THR A O 1
ATOM 663 N N . ARG A 1 88 ? 4.501 5.187 8.418 1.00 96.31 88 ARG A N 1
ATOM 664 C CA . ARG A 1 88 ? 5.481 6.208 8.014 1.00 96.31 88 ARG A CA 1
ATOM 665 C C . ARG A 1 88 ? 6.824 5.987 8.702 1.00 96.31 88 ARG A C 1
ATOM 667 O O . ARG A 1 88 ? 7.811 5.746 8.022 1.00 96.31 88 ARG A O 1
ATOM 674 N N . THR A 1 89 ? 6.851 5.946 10.034 1.00 95.44 89 THR A N 1
ATOM 675 C CA . THR A 1 89 ? 8.098 5.745 10.793 1.00 95.44 89 THR A CA 1
ATOM 676 C C . THR A 1 89 ? 8.764 4.407 10.469 1.00 95.44 89 THR A C 1
ATOM 678 O O . THR A 1 89 ? 9.982 4.334 10.322 1.00 95.44 89 THR A O 1
ATOM 681 N N . GLY A 1 90 ? 7.977 3.342 10.303 1.00 94.75 90 GLY A N 1
ATOM 682 C CA . GLY A 1 90 ? 8.493 2.046 9.879 1.00 94.75 90 GLY A CA 1
ATOM 683 C C . GLY A 1 90 ? 9.044 2.064 8.449 1.00 94.75 90 GLY A C 1
ATOM 684 O O . GLY A 1 90 ? 10.021 1.369 8.172 1.00 94.75 90 GLY A O 1
ATOM 685 N N . CYS A 1 91 ? 8.468 2.870 7.551 1.00 95.19 91 CYS A N 1
ATOM 686 C CA . CYS A 1 91 ? 8.979 3.071 6.196 1.00 95.19 91 CYS A CA 1
ATOM 687 C C . CYS A 1 91 ? 10.262 3.917 6.181 1.00 95.19 91 CYS A C 1
ATOM 689 O O . CYS A 1 91 ? 11.210 3.536 5.500 1.00 95.19 91 CYS A O 1
ATOM 691 N N . ASP A 1 92 ? 10.344 4.976 6.991 1.00 94.56 92 ASP A N 1
ATOM 692 C CA . ASP A 1 92 ? 11.557 5.789 7.169 1.00 94.56 92 ASP A CA 1
ATOM 693 C C . ASP A 1 92 ? 12.711 4.943 7.725 1.00 94.56 92 ASP A C 1
ATOM 695 O O . ASP A 1 92 ? 13.839 4.974 7.226 1.00 94.56 92 ASP A O 1
ATOM 699 N N . TRP A 1 93 ? 12.425 4.119 8.738 1.00 94.50 93 TRP A N 1
ATOM 700 C CA . TRP A 1 93 ? 13.391 3.160 9.263 1.00 94.50 93 TRP A CA 1
ATOM 701 C C . TRP A 1 93 ? 13.815 2.160 8.186 1.00 94.50 93 TRP A C 1
ATOM 703 O O . TRP A 1 93 ? 15.009 1.927 8.003 1.00 94.50 93 TRP A O 1
ATOM 713 N N . TRP A 1 94 ? 12.863 1.600 7.435 1.00 94.06 94 TRP A N 1
ATOM 714 C CA . TRP A 1 94 ? 13.175 0.678 6.347 1.00 94.06 94 TRP A CA 1
ATOM 715 C C . TRP A 1 94 ? 14.086 1.339 5.305 1.00 94.06 94 TRP A C 1
ATOM 717 O O . TRP A 1 94 ? 15.107 0.745 4.968 1.00 94.06 94 TRP A O 1
ATOM 727 N N . ALA A 1 95 ? 13.804 2.581 4.898 1.00 94.44 95 ALA A N 1
ATOM 728 C CA . ALA A 1 95 ? 14.661 3.385 4.024 1.00 94.44 95 ALA A CA 1
ATOM 729 C C . ALA A 1 95 ? 16.085 3.552 4.571 1.00 94.44 95 ALA A C 1
ATOM 731 O O . ALA A 1 95 ? 17.041 3.458 3.814 1.00 94.44 95 ALA A O 1
ATOM 732 N N . SER A 1 96 ? 16.249 3.714 5.888 1.00 94.25 96 SER A N 1
ATOM 733 C CA . SER A 1 96 ? 17.574 3.832 6.516 1.00 94.25 96 SER A CA 1
ATOM 734 C C . SER A 1 96 ? 18.391 2.529 6.547 1.00 94.25 96 SER A C 1
ATOM 736 O O . SER A 1 96 ? 19.589 2.562 6.821 1.00 94.25 96 SER A O 1
ATOM 738 N N . THR A 1 97 ? 17.755 1.377 6.302 1.00 92.69 97 THR A N 1
ATOM 739 C CA . THR A 1 97 ? 18.372 0.041 6.450 1.00 92.69 97 THR A CA 1
ATOM 740 C C . THR A 1 97 ? 18.688 -0.658 5.132 1.00 92.69 97 THR A C 1
ATOM 742 O O . THR A 1 97 ? 19.311 -1.719 5.141 1.00 92.69 97 THR A O 1
ATOM 745 N N . VAL A 1 98 ? 18.262 -0.091 4.004 1.00 92.06 98 VAL A N 1
ATOM 746 C CA . VAL A 1 98 ? 18.416 -0.681 2.671 1.00 92.06 98 VAL A CA 1
ATOM 747 C C . VAL A 1 98 ? 19.055 0.323 1.721 1.00 92.06 98 VAL A C 1
ATOM 749 O O . VAL A 1 98 ? 18.815 1.519 1.829 1.00 92.06 98 VAL A O 1
ATOM 752 N N . ASP A 1 99 ? 19.837 -0.168 0.764 1.00 90.94 99 ASP A N 1
ATOM 753 C CA . ASP A 1 99 ? 20.499 0.657 -0.254 1.00 90.94 99 ASP A CA 1
ATOM 754 C C . ASP A 1 99 ? 19.686 0.666 -1.560 1.00 90.94 99 ASP A C 1
ATOM 756 O O . ASP A 1 99 ? 20.143 0.227 -2.614 1.00 90.94 99 ASP A O 1
ATOM 760 N N . HIS A 1 100 ? 18.405 1.038 -1.459 1.00 90.94 100 HIS A N 1
ATOM 761 C CA . HIS A 1 100 ? 17.504 1.130 -2.609 1.00 90.94 100 HIS A CA 1
ATOM 762 C C . HIS A 1 100 ? 16.270 2.001 -2.340 1.00 90.94 100 HIS A C 1
ATOM 764 O O . HIS A 1 100 ? 15.751 2.047 -1.225 1.00 90.94 100 HIS A O 1
ATOM 770 N N . ASP A 1 101 ? 15.676 2.550 -3.401 1.00 93.12 101 ASP A N 1
ATOM 771 C CA . ASP A 1 101 ? 14.537 3.481 -3.303 1.00 93.12 101 ASP A CA 1
ATOM 772 C C . ASP A 1 101 ? 13.159 2.814 -3.127 1.00 93.12 101 ASP A C 1
ATOM 774 O O . ASP A 1 101 ? 12.130 3.488 -3.108 1.00 93.12 101 ASP A O 1
ATOM 778 N N . GLY A 1 102 ? 13.099 1.483 -2.990 1.00 94.31 102 GLY A N 1
ATOM 779 C CA . GLY A 1 102 ? 11.845 0.744 -2.772 1.00 94.31 102 GLY A CA 1
ATOM 780 C C . GLY A 1 102 ? 10.936 1.323 -1.667 1.00 94.31 102 GLY A C 1
ATOM 781 O O . GLY A 1 102 ? 9.737 1.459 -1.908 1.00 94.31 102 GLY A O 1
ATOM 782 N N . PRO A 1 103 ? 11.461 1.712 -0.488 1.00 95.94 103 PRO A N 1
ATOM 783 C CA . PRO A 1 103 ? 10.677 2.344 0.572 1.00 95.94 103 PRO A CA 1
ATOM 784 C C . PRO A 1 103 ? 10.102 3.698 0.150 1.00 95.94 103 PRO A C 1
ATOM 786 O O . PRO A 1 103 ? 8.935 3.963 0.415 1.00 95.94 103 PRO A O 1
ATOM 789 N N . GLY A 1 104 ? 10.873 4.517 -0.573 1.00 96.56 104 GLY A N 1
ATOM 790 C CA . GLY A 1 104 ? 10.402 5.804 -1.093 1.00 96.56 104 GLY A CA 1
ATOM 791 C C . GLY A 1 104 ? 9.232 5.640 -2.065 1.00 96.56 104 GLY A C 1
ATOM 792 O O . GLY A 1 104 ? 8.239 6.357 -1.968 1.00 96.56 104 GLY A O 1
ATOM 793 N N . LEU A 1 105 ? 9.293 4.628 -2.937 1.00 96.75 105 LEU A N 1
ATOM 794 C CA . LEU A 1 105 ? 8.180 4.286 -3.828 1.00 96.75 105 LEU A CA 1
ATOM 795 C C . LEU A 1 105 ? 6.938 3.814 -3.059 1.00 96.75 105 LEU A C 1
ATOM 797 O O . LEU A 1 105 ? 5.821 4.200 -3.397 1.00 96.75 105 LEU A O 1
ATOM 801 N N . VAL A 1 106 ? 7.112 2.992 -2.019 1.00 97.50 106 VAL A N 1
ATOM 802 C CA . VAL A 1 106 ? 6.001 2.543 -1.160 1.00 97.50 106 VAL A CA 1
ATOM 803 C C . VAL A 1 106 ? 5.383 3.720 -0.407 1.00 97.50 106 VAL A C 1
ATOM 805 O O . VAL A 1 106 ? 4.164 3.796 -0.279 1.00 97.50 106 VAL A O 1
ATOM 808 N N . GLN A 1 107 ? 6.190 4.672 0.050 1.00 97.38 107 GLN A N 1
ATOM 809 C CA . GLN A 1 107 ? 5.683 5.877 0.689 1.00 97.38 107 GLN A CA 1
ATOM 810 C C . GLN A 1 107 ? 4.825 6.705 -0.273 1.00 97.38 107 GLN A C 1
ATOM 812 O O . GLN A 1 107 ? 3.649 6.926 0.012 1.00 97.38 107 GLN A O 1
ATOM 817 N N . ALA A 1 108 ? 5.370 7.054 -1.440 1.00 97.38 108 ALA A N 1
ATOM 818 C CA . ALA A 1 108 ? 4.706 7.918 -2.414 1.00 97.38 108 ALA A CA 1
ATOM 819 C C . ALA A 1 108 ? 3.449 7.293 -3.044 1.00 97.38 108 ALA A C 1
ATOM 821 O O . ALA A 1 108 ? 2.468 7.987 -3.302 1.00 97.38 108 ALA A O 1
ATOM 822 N N . HIS A 1 109 ? 3.465 5.983 -3.309 1.00 97.31 109 HIS A N 1
ATOM 823 C CA . HIS A 1 109 ? 2.426 5.332 -4.117 1.00 97.31 109 HIS A CA 1
ATOM 824 C C . HIS A 1 109 ? 1.527 4.367 -3.336 1.00 97.31 109 HIS A C 1
ATOM 826 O O . HIS A 1 109 ? 0.594 3.808 -3.913 1.00 97.31 109 HIS A O 1
ATOM 832 N N . LEU A 1 110 ? 1.772 4.171 -2.037 1.00 97.25 110 LEU A N 1
ATOM 833 C CA . LEU A 1 110 ? 0.889 3.396 -1.163 1.00 97.25 110 LEU A CA 1
ATOM 834 C C . LEU A 1 110 ? 0.528 4.165 0.110 1.00 97.25 110 LEU A C 1
ATOM 836 O O . LEU A 1 110 ? -0.660 4.339 0.373 1.00 97.25 110 LEU A O 1
ATOM 840 N N . ILE A 1 111 ? 1.509 4.639 0.887 1.00 97.94 111 ILE A N 1
ATOM 841 C CA . ILE A 1 111 ? 1.236 5.280 2.188 1.00 97.94 111 ILE A CA 1
ATOM 842 C C . ILE A 1 111 ? 0.525 6.623 2.005 1.00 97.94 111 ILE A C 1
ATOM 844 O O . ILE A 1 111 ? -0.540 6.814 2.591 1.00 97.94 111 ILE A O 1
ATOM 848 N N . ASP A 1 112 ? 1.068 7.518 1.176 1.00 97.69 112 ASP A N 1
ATOM 849 C CA . ASP A 1 112 ? 0.497 8.851 0.954 1.00 97.69 112 ASP A CA 1
ATOM 850 C C . ASP A 1 112 ? -0.948 8.774 0.405 1.00 97.69 112 ASP A C 1
ATOM 852 O O . ASP A 1 112 ? -1.834 9.423 0.973 1.00 97.69 112 ASP A O 1
ATOM 856 N N . PRO A 1 113 ? -1.267 7.925 -0.601 1.00 97.50 113 PRO A N 1
ATOM 857 C CA . PRO A 1 113 ? -2.650 7.708 -1.017 1.00 97.50 113 PRO A CA 1
ATOM 858 C C . PRO A 1 113 ? -3.542 7.142 0.092 1.00 97.50 113 PRO A C 1
ATOM 860 O O . PRO A 1 113 ? -4.666 7.607 0.257 1.00 97.50 113 PRO A O 1
ATOM 863 N N . CYS A 1 114 ? -3.071 6.168 0.882 1.00 97.81 114 CYS A N 1
ATOM 864 C CA . CYS A 1 114 ? -3.874 5.612 1.976 1.00 97.81 114 CYS A CA 1
ATOM 865 C C . CYS A 1 114 ? -4.193 6.656 3.049 1.00 97.81 114 CYS A C 1
ATOM 867 O O . CYS A 1 114 ? -5.315 6.695 3.550 1.00 97.81 114 CYS A O 1
ATOM 869 N N . GLU A 1 115 ? -3.234 7.509 3.402 1.00 97.62 115 GLU A N 1
ATOM 870 C CA . GLU A 1 115 ? -3.464 8.608 4.337 1.00 97.62 115 GLU A CA 1
ATOM 871 C C . GLU A 1 115 ? -4.494 9.600 3.792 1.00 97.62 115 GLU A C 1
ATOM 873 O O . GLU A 1 115 ? -5.411 9.997 4.515 1.00 97.62 115 GLU A O 1
ATOM 878 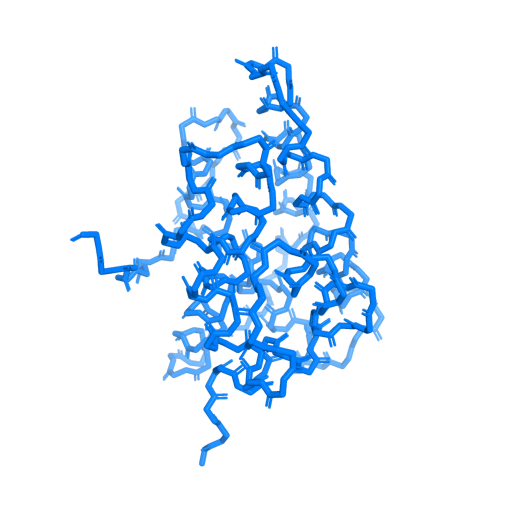N N . GLN A 1 116 ? -4.409 9.931 2.502 1.00 97.00 116 GLN A N 1
ATOM 879 C CA . GLN A 1 116 ? -5.398 10.783 1.854 1.00 97.00 116 GLN A CA 1
ATOM 880 C C . GLN A 1 116 ? -6.799 10.152 1.893 1.00 97.00 116 GLN A C 1
ATOM 882 O O . GLN A 1 116 ? -7.761 10.824 2.271 1.00 97.00 116 GLN A O 1
ATOM 887 N N . LEU A 1 117 ? -6.921 8.858 1.570 1.00 96.62 117 LEU A N 1
ATOM 888 C CA . LEU A 1 117 ? -8.187 8.119 1.652 1.00 96.62 117 LEU A CA 1
ATOM 889 C C . LEU A 1 117 ? -8.748 8.134 3.077 1.00 96.62 117 LEU A C 1
ATOM 891 O O . LEU A 1 117 ? -9.939 8.359 3.263 1.00 96.62 117 LEU A O 1
ATOM 895 N N . LEU A 1 118 ? -7.899 7.966 4.094 1.00 96.75 118 LEU A N 1
ATOM 896 C CA . LEU A 1 118 ? -8.307 8.020 5.499 1.00 96.75 118 LEU A CA 1
ATOM 897 C C . LEU A 1 118 ? -8.815 9.400 5.932 1.00 96.75 118 LEU A C 1
ATOM 899 O O . LEU A 1 118 ? -9.684 9.470 6.808 1.00 96.75 118 LEU A O 1
ATOM 903 N N . HIS A 1 119 ? -8.277 10.473 5.345 1.00 93.75 119 HIS A N 1
ATOM 904 C CA . HIS A 1 119 ? -8.608 11.848 5.707 1.00 93.75 119 HIS A CA 1
ATOM 905 C C . HIS A 1 119 ? -9.859 12.378 4.997 1.00 93.75 119 HIS A C 1
ATOM 907 O O . HIS A 1 119 ? -10.715 12.978 5.647 1.00 93.75 119 HIS A O 1
ATOM 913 N N . VAL A 1 120 ? -9.971 12.166 3.681 1.00 93.88 120 VAL A N 1
ATOM 914 C CA . VAL A 1 120 ? -11.035 12.774 2.854 1.00 93.88 120 VAL A CA 1
ATOM 915 C C . VAL A 1 120 ? -11.919 11.770 2.118 1.00 93.88 120 VAL A C 1
ATOM 917 O O . VAL A 1 120 ? -12.886 12.182 1.480 1.00 93.88 120 VAL A O 1
ATOM 920 N N . GLY A 1 121 ? -11.592 10.478 2.169 1.00 91.19 121 GLY A N 1
ATOM 921 C CA . GLY A 1 121 ? -12.344 9.444 1.469 1.00 91.19 121 GLY A CA 1
ATOM 922 C C . GLY A 1 121 ? -13.732 9.212 2.063 1.00 91.19 121 GLY A C 1
ATOM 923 O O . GLY A 1 121 ? -14.010 9.515 3.230 1.00 91.19 121 GLY A O 1
ATOM 924 N N . ASN A 1 122 ? -14.614 8.627 1.256 1.00 93.56 122 ASN A N 1
ATOM 925 C CA . ASN A 1 122 ? -15.868 8.069 1.763 1.00 93.56 122 ASN A CA 1
ATOM 926 C C . ASN A 1 122 ? -15.608 6.843 2.668 1.00 93.56 122 ASN A C 1
ATOM 928 O O . ASN A 1 122 ? -14.472 6.400 2.822 1.00 93.56 122 ASN A O 1
ATOM 932 N N . THR A 1 123 ? -16.649 6.295 3.303 1.00 94.44 123 THR A N 1
ATOM 933 C CA . THR A 1 123 ? -16.500 5.160 4.235 1.00 94.44 123 THR A CA 1
ATOM 934 C C . THR A 1 123 ? -15.744 3.982 3.616 1.00 94.44 123 THR A C 1
ATOM 936 O O . THR A 1 123 ? -14.773 3.521 4.208 1.00 94.44 123 THR A O 1
ATOM 939 N N . ASP A 1 124 ? -16.115 3.558 2.407 1.00 93.75 124 ASP A N 1
ATOM 940 C CA . ASP A 1 124 ? -15.486 2.412 1.741 1.00 93.75 124 ASP A CA 1
ATOM 941 C C . ASP A 1 124 ? -14.008 2.688 1.418 1.00 93.75 124 ASP A C 1
ATOM 943 O O . ASP A 1 124 ? -13.146 1.836 1.608 1.00 93.75 124 ASP A O 1
ATOM 947 N N . GLU A 1 125 ? -13.693 3.898 0.956 1.00 95.31 125 GLU A N 1
ATOM 948 C CA . GLU A 1 125 ? -12.321 4.341 0.682 1.00 95.31 125 GLU A CA 1
ATOM 949 C C . GLU A 1 125 ? -11.457 4.392 1.942 1.00 95.31 125 GLU A C 1
ATOM 951 O O . GLU A 1 125 ? -10.295 3.981 1.917 1.00 95.31 125 GLU A O 1
ATOM 956 N N . ARG A 1 126 ? -12.024 4.864 3.055 1.00 96.56 126 ARG A N 1
ATOM 957 C CA . ARG A 1 126 ? -11.347 4.885 4.354 1.00 96.56 126 ARG A CA 1
ATOM 958 C C . ARG A 1 126 ? -11.063 3.470 4.839 1.00 96.56 126 ARG A C 1
ATOM 960 O O . ARG A 1 126 ? -9.957 3.209 5.312 1.00 96.56 126 ARG A O 1
ATOM 967 N N . ASP A 1 127 ? -12.024 2.563 4.695 1.00 96.12 127 ASP A N 1
ATOM 968 C CA . ASP A 1 127 ? -11.862 1.153 5.048 1.00 96.12 127 ASP A CA 1
ATOM 969 C C . ASP A 1 127 ? -10.775 0.487 4.193 1.00 96.12 127 ASP A C 1
ATOM 971 O O . ASP A 1 127 ? -9.915 -0.220 4.724 1.00 96.12 127 ASP A O 1
ATOM 975 N N . ASP A 1 128 ? -10.746 0.776 2.889 1.00 95.88 128 ASP A N 1
ATOM 976 C CA . ASP A 1 128 ? -9.726 0.258 1.976 1.00 95.88 128 ASP A CA 1
ATOM 977 C C . ASP A 1 128 ? -8.320 0.776 2.324 1.00 95.88 128 ASP A C 1
ATOM 979 O O . ASP A 1 128 ? -7.371 -0.008 2.409 1.00 95.88 128 ASP A O 1
ATOM 983 N N . GLY A 1 129 ? -8.181 2.087 2.5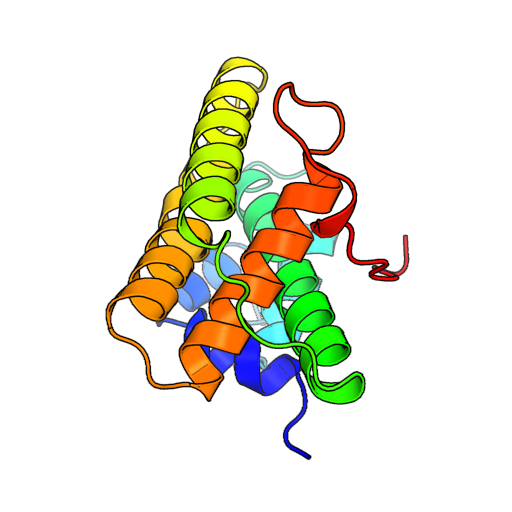61 1.00 96.62 129 GLY A N 1
ATOM 984 C CA . GLY A 1 129 ? -6.915 2.706 2.963 1.00 96.62 129 GLY A CA 1
ATOM 985 C C . GLY A 1 129 ? -6.417 2.165 4.305 1.00 96.62 129 GLY A C 1
ATOM 986 O O . GLY A 1 129 ? -5.240 1.833 4.456 1.00 96.62 129 GLY A O 1
ATOM 987 N N . TYR A 1 130 ? -7.324 1.981 5.267 1.00 97.31 130 TYR A N 1
ATOM 988 C CA . TYR A 1 130 ? -7.011 1.359 6.552 1.00 97.31 130 TYR A CA 1
ATOM 989 C C . TYR A 1 130 ? -6.528 -0.088 6.391 1.00 97.31 130 TYR A C 1
ATOM 991 O O . TYR A 1 130 ? -5.510 -0.478 6.970 1.00 97.31 130 TYR A O 1
ATOM 999 N N . ALA A 1 131 ? -7.229 -0.890 5.586 1.00 96.25 131 ALA A N 1
ATOM 1000 C CA . ALA A 1 131 ? -6.873 -2.281 5.329 1.00 96.25 131 ALA A CA 1
ATOM 1001 C C . ALA A 1 131 ? -5.499 -2.403 4.653 1.00 96.25 131 ALA A C 1
ATOM 1003 O O . ALA A 1 131 ? -4.665 -3.203 5.087 1.00 96.25 131 ALA A O 1
ATOM 1004 N N . ALA A 1 132 ? -5.231 -1.576 3.641 1.00 96.56 132 ALA A N 1
ATOM 1005 C CA . ALA A 1 132 ? -3.944 -1.530 2.957 1.00 96.56 132 ALA A CA 1
ATOM 1006 C C . ALA A 1 132 ? -2.789 -1.217 3.927 1.00 96.56 132 ALA A C 1
ATOM 1008 O O . ALA A 1 132 ? -1.793 -1.950 3.959 1.00 96.56 132 ALA A O 1
ATOM 1009 N N . LEU A 1 133 ? -2.946 -0.202 4.788 1.00 97.25 133 LEU A N 1
ATOM 1010 C CA . LEU A 1 133 ? -1.940 0.136 5.799 1.00 97.25 133 LEU A CA 1
ATOM 1011 C C . LEU A 1 133 ? -1.760 -0.964 6.847 1.00 97.25 133 LEU A C 1
ATOM 1013 O O . LEU A 1 133 ? -0.634 -1.199 7.279 1.00 97.25 133 LEU A O 1
ATOM 1017 N N . ARG A 1 134 ? -2.813 -1.696 7.227 1.00 96.19 134 ARG A N 1
ATOM 1018 C CA . ARG A 1 134 ? -2.682 -2.872 8.107 1.00 96.19 134 ARG A CA 1
ATOM 1019 C C . ARG A 1 134 ? -1.875 -3.998 7.466 1.00 96.19 134 ARG A C 1
ATOM 1021 O O . ARG A 1 134 ? -1.058 -4.631 8.142 1.00 96.19 134 ARG A O 1
ATOM 1028 N N . GLY A 1 135 ? -2.043 -4.220 6.162 1.00 94.25 135 GLY A N 1
ATOM 1029 C CA . GLY A 1 135 ? -1.235 -5.178 5.404 1.00 94.25 135 GLY A CA 1
ATOM 1030 C C . GLY A 1 135 ? 0.260 -4.835 5.409 1.00 94.25 135 GLY A C 1
ATOM 1031 O O . GLY A 1 135 ? 1.099 -5.726 5.602 1.00 94.25 135 GLY A O 1
ATOM 1032 N N . LEU A 1 136 ? 0.589 -3.545 5.272 1.00 95.06 136 LEU A N 1
ATOM 1033 C CA . LEU A 1 136 ? 1.958 -3.034 5.389 1.00 95.06 136 LEU A CA 1
ATOM 1034 C C . LEU A 1 136 ? 2.470 -3.102 6.836 1.00 95.06 136 LEU A C 1
ATOM 1036 O O . LEU A 1 136 ? 3.573 -3.591 7.081 1.00 95.06 136 LEU A O 1
ATOM 1040 N N . ALA A 1 137 ? 1.663 -2.674 7.807 1.00 94.62 137 ALA A N 1
ATOM 1041 C CA . ALA A 1 137 ? 2.029 -2.674 9.219 1.00 94.62 137 ALA A CA 1
ATOM 1042 C C . ALA A 1 137 ? 2.343 -4.082 9.734 1.00 94.62 137 ALA A C 1
ATOM 1044 O O . ALA A 1 137 ? 3.304 -4.263 10.474 1.00 94.62 137 ALA A O 1
ATOM 1045 N N . THR A 1 138 ? 1.590 -5.091 9.285 1.00 91.81 138 THR A N 1
ATOM 1046 C CA . THR A 1 138 ? 1.852 -6.500 9.612 1.00 91.81 138 THR A CA 1
ATOM 1047 C C . THR A 1 138 ? 3.238 -6.943 9.132 1.00 91.81 138 THR A C 1
ATOM 1049 O O . THR A 1 138 ? 3.944 -7.641 9.855 1.00 91.81 138 THR A O 1
ATOM 1052 N N . ARG A 1 139 ? 3.675 -6.503 7.941 1.00 88.94 139 ARG A N 1
ATOM 1053 C CA . ARG A 1 139 ? 5.032 -6.777 7.427 1.00 88.94 139 ARG A CA 1
ATOM 1054 C C . ARG A 1 139 ? 6.106 -6.089 8.273 1.00 88.94 139 ARG A C 1
ATOM 1056 O O . ARG A 1 139 ? 7.172 -6.651 8.494 1.00 88.94 139 ARG A O 1
ATOM 1063 N N . LEU A 1 140 ? 5.816 -4.878 8.740 1.00 89.75 140 LEU A N 1
ATOM 1064 C CA . LEU A 1 140 ? 6.685 -4.079 9.603 1.00 89.75 140 LEU A CA 1
ATOM 1065 C C . LEU A 1 140 ? 6.600 -4.486 11.086 1.00 89.75 140 LEU A C 1
ATOM 1067 O O . LEU A 1 140 ? 7.168 -3.797 11.926 1.00 89.75 140 LEU A O 1
ATOM 1071 N N . GLY A 1 141 ? 5.913 -5.582 11.431 1.00 84.38 141 GLY A N 1
ATOM 1072 C CA . GLY A 1 141 ? 5.525 -5.914 12.808 1.00 84.38 141 GLY A CA 1
ATOM 1073 C C . GLY A 1 141 ? 6.666 -6.118 13.812 1.00 84.38 141 GLY A C 1
ATOM 1074 O O . GLY A 1 141 ? 6.419 -6.139 15.015 1.00 84.38 141 GLY A O 1
ATOM 1075 N N . SER A 1 142 ? 7.915 -6.235 13.351 1.00 81.12 142 SER A N 1
ATOM 1076 C CA . SER A 1 142 ? 9.109 -6.243 14.207 1.00 81.12 142 SER A CA 1
ATOM 1077 C C . SER A 1 142 ? 9.577 -4.845 14.636 1.00 81.12 142 SER A C 1
ATOM 1079 O O . SER A 1 142 ? 10.479 -4.737 15.465 1.00 81.12 142 SER A O 1
ATOM 1081 N N . HIS A 1 143 ? 9.016 -3.776 14.066 1.00 84.19 143 HIS A N 1
ATOM 1082 C CA . HIS A 1 143 ? 9.361 -2.397 14.396 1.00 84.19 143 HIS A CA 1
ATOM 1083 C C . HIS A 1 143 ? 8.654 -1.927 15.677 1.00 84.19 143 HIS A C 1
ATOM 1085 O O . HIS A 1 143 ? 7.514 -2.302 15.967 1.00 84.19 143 HIS A O 1
ATOM 1091 N N . SER A 1 144 ? 9.331 -1.081 16.457 1.00 81.69 144 SER A N 1
ATOM 1092 C CA . SER A 1 144 ? 8.790 -0.538 17.705 1.00 81.69 144 SER A CA 1
ATOM 1093 C C . SER A 1 144 ? 7.501 0.248 17.469 1.00 81.69 144 SER A C 1
ATOM 1095 O O . SER A 1 144 ? 7.406 1.017 16.517 1.00 81.69 144 SER A O 1
ATOM 1097 N N . GLY A 1 145 ? 6.525 0.085 18.362 1.00 82.56 145 GLY A N 1
ATOM 1098 C CA . GLY A 1 145 ? 5.220 0.744 18.249 1.00 82.56 145 GLY A CA 1
ATOM 1099 C C . GLY A 1 145 ? 4.176 -0.055 17.465 1.00 82.56 145 GLY A C 1
ATOM 1100 O O . GLY A 1 145 ? 3.031 0.386 17.387 1.00 82.56 145 GLY A O 1
ATOM 1101 N N . PHE A 1 146 ? 4.526 -1.236 16.939 1.00 89.69 146 PHE A N 1
ATOM 1102 C CA . PHE A 1 146 ? 3.546 -2.155 16.365 1.00 89.69 146 PHE A CA 1
ATOM 1103 C C . PHE A 1 146 ? 2.524 -2.607 17.417 1.00 89.69 146 PHE A C 1
ATOM 1105 O O . PHE A 1 146 ? 2.864 -2.862 18.575 1.00 89.69 146 PHE A O 1
ATOM 1112 N N . THR A 1 147 ? 1.265 -2.759 17.002 1.00 88.56 147 THR A N 1
ATOM 1113 C CA . THR A 1 147 ? 0.190 -3.270 17.855 1.00 88.56 147 THR A CA 1
ATOM 1114 C C . THR A 1 147 ? -0.505 -4.460 17.195 1.00 88.56 147 THR A C 1
ATOM 1116 O O . THR A 1 147 ? -0.809 -4.444 16.005 1.00 88.56 147 THR A O 1
ATOM 1119 N N . SER A 1 148 ? -0.806 -5.503 17.977 1.00 86.94 148 SER A N 1
ATOM 1120 C CA . SER A 1 148 ? -1.374 -6.764 17.463 1.00 86.94 148 SER A CA 1
ATOM 1121 C C . SER A 1 148 ? -2.745 -6.615 16.794 1.00 86.94 148 SER A C 1
ATOM 1123 O O . SER A 1 148 ? -3.122 -7.454 15.983 1.00 86.94 148 SER A O 1
ATOM 1125 N N . ARG A 1 149 ? -3.481 -5.539 17.094 1.00 87.00 149 ARG A N 1
ATOM 1126 C CA . ARG A 1 149 ? -4.756 -5.199 16.438 1.00 87.00 149 ARG A CA 1
ATOM 1127 C C . ARG A 1 149 ? -4.593 -4.868 14.949 1.00 87.00 149 ARG A C 1
ATOM 1129 O O . ARG A 1 149 ? -5.548 -5.007 14.194 1.00 87.00 149 ARG A O 1
ATOM 1136 N N . TRP A 1 150 ? -3.405 -4.433 14.519 1.00 89.81 150 TRP A N 1
ATOM 1137 C CA . TRP A 1 150 ? -3.135 -4.135 13.112 1.00 89.81 150 TRP A CA 1
ATOM 1138 C C . TRP A 1 150 ? -2.816 -5.379 12.298 1.00 89.81 150 TRP A C 1
ATOM 1140 O O . TRP A 1 150 ? -2.913 -5.316 11.074 1.00 89.81 150 TRP A O 1
ATOM 1150 N N . THR A 1 151 ? -2.503 -6.500 12.954 1.00 89.25 151 THR A N 1
ATOM 1151 C CA . THR A 1 151 ? -2.230 -7.771 12.287 1.00 89.25 151 THR A CA 1
ATOM 1152 C C . THR A 1 151 ? -3.366 -8.128 11.339 1.00 89.25 151 THR A C 1
ATOM 1154 O O . THR A 1 151 ? -4.544 -8.117 11.707 1.00 89.25 151 THR A O 1
ATOM 1157 N N . LEU A 1 152 ? -2.997 -8.443 10.105 1.00 84.62 152 LEU A N 1
ATOM 1158 C CA . LEU A 1 152 ? -3.896 -8.931 9.077 1.00 84.62 152 LEU A CA 1
ATOM 1159 C C . LEU A 1 152 ? -3.208 -10.135 8.432 1.00 84.62 152 LEU A C 1
ATOM 1161 O O . LEU A 1 152 ? -2.141 -10.009 7.829 1.00 84.62 152 LEU A O 1
ATOM 1165 N N . HIS A 1 153 ? -3.775 -11.323 8.643 1.00 78.19 153 HIS A N 1
ATOM 1166 C CA . HIS A 1 153 ? -3.227 -12.562 8.102 1.00 78.19 153 HIS A CA 1
ATOM 1167 C C . HIS A 1 153 ? -3.593 -12.657 6.627 1.00 78.19 153 HIS A C 1
ATOM 1169 O O . HIS A 1 153 ? -4.681 -13.090 6.259 1.00 78.19 153 HIS A O 1
ATOM 1175 N N . ILE A 1 154 ? -2.670 -12.188 5.800 1.00 74.44 154 ILE A N 1
ATOM 1176 C CA . ILE A 1 154 ? -2.785 -12.200 4.353 1.00 74.44 154 ILE A CA 1
ATOM 1177 C C . ILE A 1 154 ? -1.889 -13.320 3.844 1.00 74.44 154 ILE A C 1
ATOM 1179 O O . ILE A 1 154 ? -0.674 -13.250 4.025 1.00 74.44 154 ILE A O 1
ATOM 1183 N N . ASP A 1 155 ? -2.482 -14.333 3.222 1.00 66.06 155 ASP A N 1
ATOM 1184 C CA . ASP A 1 155 ? -1.719 -15.362 2.525 1.00 66.06 155 ASP A CA 1
ATOM 1185 C C . ASP A 1 155 ? -1.254 -14.788 1.180 1.00 66.06 155 ASP A C 1
ATOM 1187 O O . ASP A 1 155 ? -2.047 -14.586 0.257 1.00 66.06 155 ASP A O 1
ATOM 1191 N N . ASP A 1 156 ? 0.020 -14.408 1.094 1.00 60.22 156 ASP A N 1
ATOM 1192 C CA . ASP A 1 156 ? 0.600 -13.824 -0.115 1.00 60.22 156 ASP A CA 1
ATOM 1193 C C . ASP A 1 156 ? 1.197 -14.871 -1.070 1.00 60.22 156 ASP A C 1
ATOM 1195 O O . ASP A 1 156 ? 1.746 -14.497 -2.117 1.00 60.22 156 ASP A O 1
ATOM 1199 N N . GLY A 1 157 ? 0.996 -16.166 -0.774 1.00 51.62 157 GLY A N 1
ATOM 1200 C CA . GLY A 1 157 ? 1.432 -17.287 -1.606 1.00 51.62 157 GLY A CA 1
ATOM 1201 C C . GLY A 1 157 ? 2.943 -17.273 -1.814 1.00 51.62 157 GLY A C 1
ATOM 1202 O O . GLY A 1 157 ? 3.402 -17.167 -2.957 1.00 51.62 157 GLY A O 1
ATOM 1203 N N . ALA A 1 158 ? 3.685 -17.261 -0.702 1.00 39.38 158 ALA A N 1
ATOM 1204 C CA . ALA A 1 158 ? 5.140 -17.386 -0.678 1.00 39.38 158 ALA A CA 1
ATOM 1205 C C . ALA A 1 158 ? 5.611 -18.716 -1.285 1.00 39.38 158 ALA A C 1
ATOM 1207 O O . ALA A 1 158 ? 4.995 -19.763 -0.982 1.00 39.38 158 ALA A O 1
#

Radius of gyration: 14.66 Å; chains: 1; bounding box: 39×30×42 Å

Organism: NCBI:txid1500077

Secondary structure (DSSP, 8-state):
---HHHHHHHHH--HHHHHHHHHTSTT-TTS-HHHHHHHHHHHHTTSTTHHHHHHHHHHHHHHHHHHHHHHTT----TTHHHHHHHHHHHHHHHHHHSSSSHHHHHIIIIIHHHHHHHHH--HHHHHHHHHHHHHHHHHTTTSTT--GGG--------

Foldseek 3Di:
DPQLLVVLCVQQVDPVLLCLLVVVPPPCSPPRPLVSLVCLLVPPCPHPSVLNNLLSLLSNLLSLLLVQCVVVVNFQDPCLVLLLVLLVVLLVVVVVVDPDCSSVSCCVRQSVSLVVQCPPNDRSSVRSSLSSSLSSLLVSCVDPSRDPVSHDDGCSPD